Protein AF-A0A8J7W7U7-F1 (afdb_monomer)

Foldseek 3Di:
DAFDPDDLLFKQQLCPQPVCVVVVVVAAAAGIWGWDDDPPAAIEIEREHEAAAQDPPPPDPPSNLVVLLSLLRRLVSHVVVLVCLLVCVVPPSLVSHRPCSNPDPLVRYHYAYEYEYAHDDPVCQVVSLVSNCVSCVVVCVVSVHDSRRYGYHYPVVCVVVRGHDDD

Mean predicted aligned error: 4.47 Å

Organism: NCBI:txid156457

pLDDT: mean 90.01, std 8.19, range [52.66, 98.0]

Secondary structure (DSSP, 8-state):
--B----GGGEE-GGGSHHHHHH-TT----SEEEEEEETTEEEEEEEEEEEEEPPPTTS-HHHHHHHHHHHHHHHHHHHHHHHHHHTTTTGGGGGGS-HHHHS--TTT-EEEEEEEEEE--TTTHHHHHHHHHHHTHHHHHHTT--GGGB--EEHHHHHHTTSB---

Solvent-accessible surface area (backbone atoms only — not comparable to full-atom values): 9297 Å² total; per-residue (Å²): 140,57,72,31,90,65,60,66,63,35,45,38,54,43,72,76,31,74,63,40,73,74,54,45,76,96,47,64,66,23,45,30,41,34,58,43,78,48,93,98,48,67,41,29,42,34,40,32,31,78,41,65,59,68,74,78,70,93,83,34,71,67,55,49,52,52,50,45,49,52,53,50,47,10,48,53,42,42,53,51,50,50,50,38,26,50,73,43,75,58,53,75,53,33,69,73,39,28,70,69,66,33,74,58,62,75,91,62,48,41,64,31,41,30,46,36,26,50,62,51,59,80,84,53,36,60,62,54,35,51,52,40,47,60,75,38,42,65,60,36,59,76,67,72,50,61,88,74,30,59,48,59,30,29,47,72,53,33,36,75,71,61,45,26,54,89,127

Nearest PDB structures (foldseek):
  4f97-assembly1_A  TM=3.913E-01  e=1.425E+00  Streptomyces hygroscopicus subsp. limoneus
  4f97-assembly1_B  TM=3.739E-01  e=1.254E+00  Streptomyces hygroscopicus subsp. limoneus
  8iyf-assembly1_B  TM=3.788E-01  e=1.840E+00  Streptomyces hygroscopicus subsp. limoneus
  4f9f-assembly3_D  TM=3.222E-01  e=1.519E+00  Streptomyces hygroscopicus subsp. limoneus
  4f96-assembly1_A  TM=3.244E-01  e=2.228E+00  Streptomyces hygroscopicus subsp. limoneus

Structure (mmCIF, N/CA/C/O backbone):
data_AF-A0A8J7W7U7-F1
#
_entry.id   AF-A0A8J7W7U7-F1
#
loop_
_atom_site.group_PDB
_atom_site.id
_atom_site.type_symbol
_atom_site.label_atom_id
_atom_site.label_alt_id
_atom_site.label_comp_id
_atom_site.label_asym_id
_atom_site.label_entity_id
_atom_site.label_seq_id
_atom_site.pdbx_PDB_ins_code
_atom_site.Cartn_x
_atom_site.Cartn_y
_atom_site.Cartn_z
_atom_site.occupancy
_atom_site.B_iso_or_equiv
_atom_site.auth_seq_id
_atom_site.auth_comp_id
_atom_site.auth_asym_id
_atom_site.auth_atom_id
_atom_site.pdbx_PDB_model_num
ATOM 1 N N . MET A 1 1 ? -3.603 10.290 -14.526 1.00 87.12 1 MET A N 1
ATOM 2 C CA . MET A 1 1 ? -4.253 9.078 -13.987 1.00 87.12 1 MET A CA 1
ATOM 3 C C . MET A 1 1 ? -5.371 9.503 -13.057 1.00 87.12 1 MET A C 1
ATOM 5 O O . MET A 1 1 ? -5.119 10.326 -12.186 1.00 87.12 1 MET A O 1
ATOM 9 N N . GLN A 1 2 ? -6.577 8.978 -13.260 1.00 89.25 2 GLN A N 1
ATOM 10 C CA . GLN A 1 2 ? -7.716 9.169 -12.361 1.00 89.25 2 GLN A CA 1
ATOM 11 C C . GLN A 1 2 ? -8.108 7.799 -11.804 1.00 89.25 2 GLN A C 1
ATOM 13 O O . GLN A 1 2 ? -8.494 6.918 -12.574 1.00 89.25 2 GLN A O 1
ATOM 18 N N . PHE A 1 3 ? -7.958 7.613 -10.492 1.00 91.06 3 PHE A N 1
ATOM 19 C CA . PHE A 1 3 ? -8.321 6.362 -9.830 1.00 91.06 3 PHE A CA 1
ATOM 20 C C . PHE A 1 3 ? -9.830 6.272 -9.596 1.00 91.06 3 PHE A C 1
ATOM 22 O O . PHE A 1 3 ? -10.493 7.287 -9.375 1.00 91.06 3 PHE A O 1
ATOM 29 N N . GLY A 1 4 ? -10.354 5.050 -9.642 1.00 89.38 4 GLY A N 1
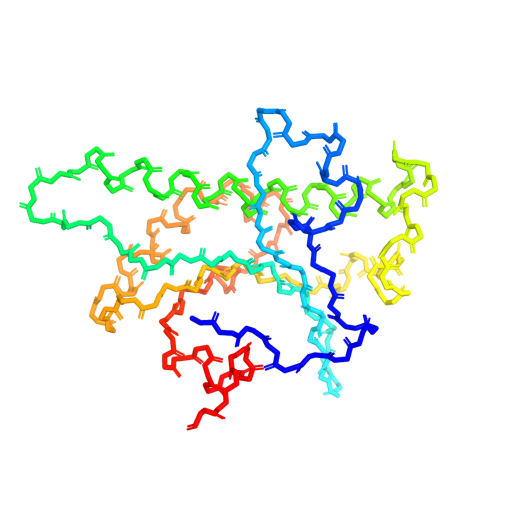ATOM 30 C CA . GLY A 1 4 ? -11.768 4.770 -9.435 1.00 89.38 4 GLY A CA 1
ATOM 31 C C . GLY A 1 4 ? -12.660 5.053 -10.657 1.00 89.38 4 GLY A C 1
ATOM 32 O O . GLY A 1 4 ? -12.168 5.096 -11.790 1.00 89.38 4 GLY A O 1
ATOM 33 N N . PRO A 1 5 ? -13.981 5.224 -10.445 1.00 88.38 5 PRO A N 1
ATOM 34 C CA . PRO A 1 5 ? -14.649 5.279 -9.141 1.00 88.38 5 PRO A CA 1
ATOM 35 C C . PRO A 1 5 ? -14.531 3.961 -8.365 1.00 88.38 5 PRO A C 1
ATOM 37 O O . PRO A 1 5 ? -14.502 2.880 -8.951 1.00 88.38 5 PRO A O 1
ATOM 40 N N . PHE A 1 6 ? -14.455 4.068 -7.042 1.00 89.00 6 PHE A N 1
ATOM 41 C CA . PHE A 1 6 ? -14.518 2.936 -6.123 1.00 89.00 6 PHE A CA 1
ATOM 42 C C . PHE A 1 6 ? -15.737 3.111 -5.214 1.00 89.00 6 PHE A C 1
ATOM 44 O O . PHE A 1 6 ? -16.088 4.258 -4.930 1.00 89.00 6 PHE A O 1
ATOM 51 N N . PRO A 1 7 ? -16.365 2.021 -4.744 1.00 86.25 7 PRO A N 1
ATOM 52 C CA . PRO A 1 7 ? -17.323 2.113 -3.648 1.00 86.25 7 PRO A CA 1
ATOM 53 C C . PRO A 1 7 ? -16.662 2.772 -2.431 1.00 86.25 7 PRO A C 1
ATOM 55 O O . PRO A 1 7 ? -15.508 2.454 -2.119 1.00 86.25 7 PRO A O 1
ATOM 58 N N . GLU A 1 8 ? -17.360 3.694 -1.767 1.00 82.62 8 GLU A N 1
ATOM 59 C CA . GLU A 1 8 ? -16.823 4.441 -0.617 1.00 82.62 8 GLU A CA 1
ATOM 60 C C . GLU A 1 8 ? -16.421 3.495 0.520 1.00 82.62 8 GLU A C 1
ATOM 62 O O . GLU A 1 8 ? -15.403 3.690 1.179 1.00 82.62 8 GLU A O 1
ATOM 67 N N . GLU A 1 9 ? -17.163 2.401 0.690 1.00 87.38 9 GLU A N 1
ATOM 68 C CA . GLU A 1 9 ? -16.892 1.354 1.666 1.00 87.38 9 GLU A CA 1
ATOM 69 C C . GLU A 1 9 ? -15.578 0.592 1.408 1.00 87.38 9 GLU A C 1
ATOM 71 O O . GLU A 1 9 ? -15.047 -0.059 2.310 1.00 87.38 9 GLU A O 1
ATOM 76 N N . HIS A 1 10 ? -15.036 0.672 0.189 1.00 90.44 10 HIS A N 1
ATOM 77 C CA . HIS A 1 10 ? -13.873 -0.097 -0.250 1.00 90.44 10 HIS A CA 1
ATOM 78 C C . HIS A 1 10 ? -12.629 0.753 -0.488 1.00 90.44 10 HIS A C 1
ATOM 80 O O . HIS A 1 10 ? -11.584 0.184 -0.795 1.00 90.44 10 HIS A O 1
ATOM 86 N N . CYS A 1 11 ? -12.693 2.078 -0.357 1.00 94.56 11 CYS A N 1
ATOM 87 C CA . CYS A 1 11 ? -11.549 2.942 -0.622 1.00 94.56 11 CYS A CA 1
ATOM 88 C C . CYS A 1 11 ? -11.350 3.984 0.476 1.00 94.56 11 CYS A C 1
ATOM 90 O O . CYS A 1 11 ? -12.271 4.698 0.853 1.00 94.56 11 CYS A O 1
ATOM 92 N N . PHE A 1 12 ? -10.109 4.126 0.935 1.00 95.31 12 PHE A N 1
ATOM 93 C CA . PHE A 1 12 ? -9.699 5.187 1.847 1.00 95.31 12 PHE A CA 1
ATOM 94 C C . PHE A 1 12 ? -8.591 6.029 1.209 1.00 95.31 12 PHE A C 1
ATOM 96 O O . PHE A 1 12 ? -7.447 5.583 1.104 1.00 95.31 12 PHE A O 1
ATOM 103 N N . CYS A 1 13 ? -8.929 7.246 0.774 1.00 94.75 13 CYS A N 1
ATOM 104 C CA . CYS A 1 13 ? -7.990 8.205 0.180 1.00 94.75 13 CYS A CA 1
ATOM 105 C C . CYS A 1 13 ? -7.123 8.854 1.267 1.00 94.75 13 CYS A C 1
ATOM 107 O O . CYS A 1 13 ? -7.475 9.904 1.807 1.00 94.75 13 CYS A O 1
ATOM 109 N N . ILE A 1 14 ? -6.002 8.213 1.607 1.00 94.81 14 ILE A N 1
ATOM 110 C CA . ILE A 1 14 ? -5.163 8.607 2.745 1.00 94.81 14 ILE A CA 1
ATOM 111 C C . ILE A 1 14 ? -4.617 10.023 2.561 1.00 94.81 14 ILE A C 1
ATOM 113 O O . ILE A 1 14 ? -4.681 10.829 3.487 1.00 94.81 14 ILE A O 1
ATOM 117 N N . ASP A 1 15 ? -4.125 10.348 1.367 1.00 89.69 15 ASP A N 1
ATOM 118 C CA . ASP A 1 15 ? -3.498 11.640 1.069 1.00 89.69 15 ASP A CA 1
ATOM 119 C C . ASP A 1 15 ? -4.461 12.838 1.158 1.00 89.69 15 ASP A C 1
ATOM 121 O O . ASP A 1 15 ? -4.026 13.983 1.281 1.00 89.69 15 ASP A O 1
ATOM 125 N N . ARG A 1 16 ? -5.770 12.573 1.142 1.00 91.12 16 ARG A N 1
ATOM 126 C CA . ARG A 1 16 ? -6.847 13.560 1.302 1.00 91.12 16 ARG A CA 1
ATOM 127 C C . ARG A 1 16 ? -7.535 13.490 2.665 1.00 91.12 16 ARG A C 1
ATOM 129 O O . ARG A 1 16 ? -8.401 14.320 2.933 1.00 91.12 16 ARG A O 1
ATOM 136 N N . SER A 1 17 ? -7.173 12.526 3.510 1.00 93.25 17 SER A N 1
ATOM 137 C CA . SER A 1 17 ? -7.771 12.339 4.835 1.00 93.25 17 SER A CA 1
ATOM 138 C C . SER A 1 17 ? -7.446 13.505 5.772 1.00 93.25 17 SER A C 1
ATOM 140 O O . SER A 1 17 ? -6.347 14.075 5.723 1.00 93.25 17 SER A O 1
ATOM 142 N N . SER A 1 18 ? -8.376 13.851 6.668 1.00 93.19 18 SER A N 1
ATOM 143 C CA . SER A 1 18 ? -8.121 14.902 7.659 1.00 93.19 18 SER A CA 1
ATOM 144 C C . SER A 1 18 ? -7.033 14.485 8.640 1.00 93.19 18 SER A C 1
ATOM 146 O O . SER A 1 18 ? -6.239 15.316 9.079 1.00 93.19 18 SER A O 1
ATOM 148 N N . LEU A 1 19 ? -6.930 13.188 8.940 1.00 92.94 19 LEU A N 1
ATOM 149 C CA . LEU A 1 19 ? -5.824 12.653 9.719 1.00 92.94 19 LEU A CA 1
ATOM 150 C C . LEU A 1 19 ? -4.471 12.980 9.093 1.00 92.94 19 LEU A C 1
ATOM 152 O O . LEU A 1 19 ? -3.611 13.521 9.791 1.00 92.94 19 LEU A O 1
ATOM 156 N N . TYR A 1 20 ? -4.278 12.643 7.815 1.00 94.81 20 TYR A N 1
ATOM 157 C CA . TYR A 1 20 ? -2.991 12.840 7.160 1.00 94.81 20 TYR A CA 1
ATOM 158 C C . TYR A 1 20 ? -2.614 14.319 7.123 1.00 94.81 20 TYR A C 1
ATOM 160 O O . TYR A 1 20 ? -1.486 14.655 7.468 1.00 94.81 20 TYR A O 1
ATOM 168 N N . GLN A 1 21 ? -3.568 15.218 6.862 1.00 93.81 21 GLN A N 1
ATOM 169 C CA . GLN A 1 21 ? -3.325 16.666 6.900 1.00 93.81 21 GLN A CA 1
ATOM 170 C C . GLN A 1 21 ? -2.715 17.152 8.228 1.00 93.81 21 GLN A C 1
ATOM 172 O O . GLN A 1 21 ? -1.933 18.104 8.225 1.00 93.81 21 GLN A O 1
ATOM 177 N N . ARG A 1 22 ? -3.020 16.489 9.354 1.00 93.88 22 ARG A N 1
ATOM 178 C CA . ARG A 1 22 ? -2.445 16.809 10.674 1.00 93.88 22 ARG A CA 1
ATOM 179 C C . ARG A 1 22 ? -1.045 16.237 10.890 1.00 93.88 22 ARG A C 1
ATOM 181 O O . ARG A 1 22 ? -0.274 16.831 11.635 1.00 93.88 22 ARG A O 1
ATOM 188 N N . ILE A 1 23 ? -0.732 15.082 10.296 1.00 94.00 23 ILE A N 1
ATOM 189 C CA . ILE A 1 23 ? 0.523 14.345 10.549 1.00 94.00 23 ILE A CA 1
ATOM 190 C C . ILE A 1 23 ? 1.526 14.403 9.390 1.00 94.00 23 ILE A C 1
ATOM 192 O O . ILE A 1 23 ? 2.631 13.904 9.531 1.00 94.00 23 ILE A O 1
ATOM 196 N N . GLN A 1 24 ? 1.164 15.002 8.254 1.00 94.00 24 GLN A N 1
ATOM 197 C CA . GLN A 1 24 ? 1.951 15.000 7.011 1.00 94.00 24 GLN A CA 1
ATOM 198 C C . GLN A 1 24 ? 3.335 15.655 7.122 1.00 94.00 24 GLN A C 1
ATOM 200 O O . GLN A 1 24 ? 4.168 15.482 6.233 1.00 94.00 24 GLN A O 1
ATOM 205 N N . LYS A 1 25 ? 3.605 16.425 8.184 1.00 94.56 25 LYS A N 1
ATOM 206 C CA . LYS A 1 25 ? 4.933 17.000 8.400 1.00 94.56 25 LYS A CA 1
ATOM 207 C C . LYS A 1 25 ? 5.941 15.860 8.560 1.00 94.56 25 LYS A C 1
ATOM 209 O O . LYS A 1 25 ? 5.833 15.084 9.499 1.00 94.56 25 LYS A O 1
ATOM 214 N N . GLU A 1 26 ? 6.903 15.789 7.639 1.00 91.31 26 GLU A N 1
ATOM 215 C CA . GLU A 1 26 ? 7.970 14.770 7.596 1.00 91.31 26 GLU A CA 1
ATOM 216 C C . GLU A 1 26 ? 7.481 13.325 7.371 1.00 91.31 26 GLU A C 1
ATOM 218 O O . GLU A 1 26 ? 8.286 12.399 7.363 1.00 91.31 26 GLU A O 1
ATOM 223 N N . VAL A 1 27 ? 6.187 13.119 7.105 1.00 94.75 27 VAL A N 1
ATOM 224 C CA . VAL A 1 27 ? 5.608 11.796 6.845 1.00 94.75 27 VAL A CA 1
ATOM 225 C C . VAL A 1 27 ? 5.174 11.717 5.390 1.00 94.75 27 VAL A C 1
ATOM 227 O O . VAL A 1 27 ? 4.206 12.355 4.987 1.00 94.75 27 VAL A O 1
ATOM 230 N N . LYS A 1 28 ? 5.859 10.893 4.592 1.00 95.88 28 LYS A N 1
ATOM 231 C CA . LYS A 1 28 ? 5.402 10.564 3.235 1.00 95.88 28 LYS A CA 1
ATOM 232 C C . LYS A 1 28 ? 4.322 9.492 3.291 1.00 95.88 28 LYS A C 1
ATOM 234 O O . LYS A 1 28 ? 4.416 8.563 4.092 1.00 95.88 28 LYS A O 1
ATOM 239 N N . MET A 1 29 ? 3.342 9.582 2.399 1.00 97.06 29 MET A N 1
ATOM 240 C CA . MET A 1 29 ? 2.198 8.676 2.388 1.00 97.06 29 MET A CA 1
ATOM 241 C C . MET A 1 29 ? 1.852 8.187 0.987 1.00 97.06 29 MET A C 1
ATOM 243 O O . MET A 1 29 ? 2.065 8.907 0.008 1.00 97.06 29 MET A O 1
ATOM 247 N N . ALA A 1 30 ? 1.327 6.963 0.919 1.00 97.62 30 ALA A N 1
ATOM 248 C CA . ALA A 1 30 ? 0.711 6.425 -0.286 1.00 97.62 30 ALA A CA 1
ATOM 249 C C . ALA A 1 30 ? -0.615 7.144 -0.599 1.00 97.62 30 ALA A C 1
ATOM 251 O O . ALA A 1 30 ? -1.212 7.786 0.266 1.00 97.62 30 ALA A O 1
ATOM 252 N N . HIS A 1 31 ? -1.097 7.010 -1.831 1.00 96.38 31 HIS A N 1
ATOM 253 C CA . HIS A 1 31 ? -2.295 7.703 -2.301 1.00 96.38 31 HIS A CA 1
ATOM 254 C C . HIS A 1 31 ? -3.567 7.198 -1.593 1.00 96.38 31 HIS A C 1
ATOM 256 O O . HIS A 1 31 ? -4.322 7.988 -1.028 1.00 96.38 31 HIS A O 1
ATOM 262 N N . PHE A 1 32 ? -3.807 5.881 -1.579 1.00 96.69 32 PHE A N 1
ATOM 263 C CA . PHE A 1 32 ? -5.014 5.309 -0.969 1.00 96.69 32 PHE A CA 1
ATOM 264 C C . PHE A 1 32 ? -4.872 3.834 -0.581 1.00 96.69 32 PHE A C 1
ATOM 266 O O . PHE A 1 32 ? -3.970 3.127 -1.033 1.00 96.69 32 PHE A O 1
ATOM 273 N N . LEU A 1 33 ? -5.815 3.370 0.240 1.00 96.81 33 LEU A N 1
ATOM 274 C CA . LEU A 1 33 ? -6.090 1.955 0.480 1.00 96.81 33 LEU A CA 1
ATOM 275 C C . LEU A 1 33 ? -7.319 1.541 -0.323 1.00 96.81 33 LEU A C 1
ATOM 277 O O . LEU A 1 33 ? -8.306 2.272 -0.342 1.00 96.81 33 LEU A O 1
ATOM 281 N N . HIS A 1 34 ? -7.288 0.358 -0.927 1.00 96.00 34 HIS A N 1
ATOM 282 C CA . HIS A 1 34 ? -8.428 -0.223 -1.629 1.00 96.00 34 HIS A CA 1
ATOM 283 C C . HIS A 1 34 ? -8.657 -1.666 -1.194 1.00 96.00 34 HIS A C 1
ATOM 285 O O . HIS A 1 34 ? -7.799 -2.526 -1.388 1.00 96.00 34 HIS A O 1
ATOM 291 N N . LEU A 1 35 ? -9.830 -1.957 -0.645 1.00 94.56 35 LEU A N 1
ATOM 292 C CA . LEU A 1 35 ? -10.244 -3.306 -0.292 1.00 94.56 35 LEU A CA 1
ATOM 293 C C . LEU A 1 35 ? -10.707 -4.056 -1.547 1.00 94.56 35 LEU A C 1
ATOM 295 O O . LEU A 1 35 ? -11.642 -3.654 -2.245 1.00 94.56 35 LEU A O 1
ATOM 299 N N . LYS A 1 36 ? -10.038 -5.166 -1.858 1.00 92.00 36 LYS A N 1
ATOM 300 C CA . LYS A 1 36 ? -10.480 -6.123 -2.873 1.00 92.00 36 LYS A CA 1
ATOM 301 C C . LYS A 1 36 ? -11.085 -7.335 -2.188 1.00 92.00 36 LYS A C 1
ATOM 303 O O . LYS A 1 36 ? -10.371 -8.152 -1.612 1.00 92.00 36 LYS A O 1
ATOM 308 N N . GLU A 1 37 ? -12.388 -7.485 -2.348 1.00 89.12 37 GLU A N 1
ATOM 309 C CA . GLU A 1 37 ? -13.103 -8.693 -1.964 1.00 89.12 37 GLU A CA 1
ATOM 310 C C . GLU A 1 37 ? -13.273 -9.608 -3.175 1.00 89.12 37 GLU A C 1
ATOM 312 O O . GLU A 1 37 ? -13.481 -9.162 -4.309 1.00 89.12 37 GLU A O 1
ATOM 317 N N . ARG A 1 38 ? -13.155 -10.914 -2.948 1.00 84.81 38 ARG A N 1
ATOM 318 C CA . ARG A 1 38 ? -13.443 -11.938 -3.949 1.00 84.81 38 ARG A CA 1
ATOM 319 C C . ARG A 1 38 ? -14.170 -13.080 -3.272 1.00 84.81 38 ARG A C 1
ATOM 321 O O . ARG A 1 38 ? -13.761 -13.538 -2.211 1.00 84.81 38 ARG A O 1
ATOM 328 N N . ARG A 1 39 ? -15.222 -13.575 -3.919 1.00 84.44 39 ARG A N 1
ATOM 329 C CA . ARG A 1 39 ? -15.973 -14.729 -3.425 1.00 84.44 39 ARG A CA 1
ATOM 330 C C . ARG A 1 39 ? -15.022 -15.911 -3.194 1.00 84.44 39 ARG A C 1
ATOM 332 O O . ARG A 1 39 ? -14.264 -16.256 -4.096 1.00 84.44 39 ARG A O 1
ATOM 339 N N . ASN A 1 40 ? -15.100 -16.526 -2.014 1.00 84.81 40 ASN A N 1
ATOM 340 C CA . ASN A 1 40 ? -14.299 -17.682 -1.578 1.00 84.81 40 ASN A CA 1
ATOM 341 C C . ASN A 1 40 ? -12.794 -17.428 -1.367 1.00 84.81 40 ASN A C 1
ATOM 343 O O . ASN A 1 40 ? -12.044 -18.385 -1.195 1.00 84.81 40 ASN A O 1
ATOM 347 N N . PHE A 1 41 ? -12.341 -16.173 -1.361 1.00 86.12 41 PHE A N 1
ATOM 348 C CA . PHE A 1 41 ? -10.963 -15.827 -1.018 1.00 86.12 41 PHE A CA 1
ATOM 349 C C . PHE A 1 41 ? -10.950 -14.812 0.115 1.00 86.12 41 PHE A C 1
ATOM 351 O O . PHE A 1 41 ? -11.871 -14.006 0.246 1.00 86.12 41 PHE A O 1
ATOM 358 N N . ALA A 1 42 ? -9.882 -14.834 0.911 1.00 87.38 42 ALA A N 1
ATOM 359 C CA . ALA A 1 42 ? -9.666 -13.798 1.904 1.00 87.38 42 ALA A CA 1
ATOM 360 C C . ALA A 1 42 ? -9.628 -12.409 1.234 1.00 87.38 42 ALA A C 1
ATOM 362 O O . ALA A 1 42 ? -9.081 -12.280 0.127 1.00 87.38 42 ALA A O 1
ATOM 363 N N . PRO A 1 43 ? -10.194 -11.372 1.877 1.00 91.94 43 PRO A N 1
ATOM 364 C CA . PRO A 1 43 ? -10.090 -10.009 1.384 1.00 91.94 43 PRO A CA 1
ATOM 365 C C . PRO A 1 43 ? -8.623 -9.584 1.299 1.00 91.94 43 PRO A C 1
ATOM 367 O O . PRO A 1 43 ? -7.771 -10.062 2.048 1.00 91.94 43 PRO A O 1
ATOM 370 N N . VAL A 1 44 ? -8.316 -8.678 0.374 1.00 93.12 44 VAL A N 1
ATOM 371 C CA . VAL A 1 44 ? -6.954 -8.178 0.169 1.00 93.12 44 VAL A CA 1
ATOM 372 C C . VAL A 1 44 ? -6.963 -6.659 0.167 1.00 93.12 44 VAL A C 1
ATOM 374 O O . VAL A 1 44 ? -7.627 -6.047 -0.668 1.00 93.12 44 VAL A O 1
ATOM 377 N N . VAL A 1 45 ? -6.188 -6.042 1.056 1.00 94.69 45 VAL A N 1
ATOM 378 C CA . VAL A 1 45 ? -5.981 -4.590 1.064 1.00 94.69 45 VAL A CA 1
ATOM 379 C C . VAL A 1 45 ? -4.866 -4.240 0.094 1.00 94.69 45 VAL A C 1
ATOM 381 O O . VAL A 1 45 ? -3.741 -4.732 0.196 1.00 94.69 45 VAL A O 1
ATOM 384 N N . TRP A 1 46 ? -5.188 -3.396 -0.876 1.00 96.44 46 TRP A N 1
ATOM 385 C CA . TRP A 1 46 ? -4.235 -2.820 -1.810 1.00 96.44 46 TRP A CA 1
ATOM 386 C C . TRP A 1 46 ? -3.825 -1.446 -1.296 1.00 96.44 46 TRP A C 1
ATOM 388 O O . TRP A 1 46 ? -4.657 -0.554 -1.184 1.00 96.44 46 TRP A O 1
ATOM 398 N N . VAL A 1 47 ? -2.545 -1.274 -0.997 1.00 97.12 47 VAL A N 1
ATOM 399 C CA . VAL A 1 47 ? -1.930 0.010 -0.664 1.00 97.12 47 VAL A CA 1
ATOM 400 C C . VAL A 1 47 ? -1.364 0.572 -1.955 1.00 97.12 47 VAL A C 1
ATOM 402 O O . VAL A 1 47 ? -0.421 0.008 -2.510 1.00 97.12 47 VAL A O 1
ATOM 405 N N . VAL A 1 48 ? -1.967 1.639 -2.464 1.00 97.81 48 VAL A N 1
ATOM 406 C CA . VAL A 1 48 ? -1.667 2.151 -3.800 1.00 97.81 48 VAL A CA 1
ATOM 407 C C . VAL A 1 48 ? -0.903 3.462 -3.700 1.00 97.81 48 VAL A C 1
ATOM 409 O O . VAL A 1 48 ? -1.391 4.430 -3.119 1.00 97.81 48 VAL A O 1
ATOM 412 N N . GLU A 1 49 ? 0.281 3.506 -4.308 1.00 97.69 49 GLU A N 1
ATOM 413 C CA . GLU A 1 49 ? 1.060 4.732 -4.502 1.00 97.69 49 GLU A CA 1
ATOM 414 C C . GLU A 1 49 ? 1.063 5.110 -5.981 1.00 97.69 49 GLU A C 1
ATOM 416 O O . GLU A 1 49 ? 1.281 4.264 -6.842 1.00 97.69 49 GLU A O 1
ATOM 421 N N . ALA A 1 50 ? 0.836 6.385 -6.288 1.00 95.50 50 ALA A N 1
ATOM 422 C CA . ALA A 1 50 ? 0.735 6.866 -7.659 1.00 95.50 50 ALA A CA 1
ATOM 423 C C . ALA A 1 50 ? 1.950 7.717 -8.045 1.00 95.50 50 ALA A C 1
ATOM 425 O O . ALA A 1 50 ? 2.232 8.733 -7.414 1.00 95.50 50 ALA A O 1
ATOM 426 N N . LYS A 1 51 ? 2.629 7.357 -9.137 1.00 94.62 51 LYS A N 1
ATOM 427 C CA . LYS A 1 51 ? 3.751 8.121 -9.703 1.00 94.62 51 LYS A CA 1
ATOM 428 C C . LYS A 1 51 ? 3.471 8.478 -11.161 1.00 94.62 51 LYS A C 1
ATOM 430 O O . LYS A 1 51 ? 2.838 7.723 -11.896 1.00 94.62 51 LYS A O 1
ATOM 435 N N . SER A 1 52 ? 3.919 9.654 -11.592 1.00 88.75 52 SER A N 1
ATOM 436 C CA . SER A 1 52 ? 3.853 10.044 -13.004 1.00 88.75 52 SER A CA 1
ATOM 437 C C . SER A 1 52 ? 4.849 9.241 -13.833 1.00 88.75 52 SER A C 1
ATOM 439 O O . SER A 1 52 ? 4.452 8.588 -14.779 1.00 88.75 52 SER A O 1
ATOM 441 N N . SER A 1 53 ? 6.112 9.205 -13.434 1.00 86.38 53 SER A N 1
ATOM 442 C CA . SER A 1 53 ? 7.177 8.595 -14.226 1.00 86.38 53 SER A CA 1
ATOM 443 C C . SER A 1 53 ? 8.216 7.912 -13.341 1.00 86.38 53 SER A C 1
ATOM 445 O O . SER A 1 53 ? 8.192 8.023 -12.105 1.00 86.38 53 SER A O 1
ATOM 447 N N . THR A 1 54 ? 9.114 7.176 -13.987 1.00 82.31 54 THR A N 1
ATOM 448 C CA . THR A 1 54 ? 10.363 6.669 -13.416 1.00 82.31 54 THR A CA 1
ATOM 449 C C . THR A 1 54 ? 11.481 7.712 -13.571 1.00 82.31 54 THR A C 1
ATOM 451 O O . THR A 1 54 ? 11.385 8.604 -14.421 1.00 82.31 54 THR A O 1
ATOM 454 N N . PRO A 1 55 ? 12.544 7.662 -12.749 1.00 77.00 55 PRO A N 1
ATOM 455 C CA . PRO A 1 55 ? 13.757 8.418 -13.039 1.00 77.00 55 PRO A CA 1
ATOM 456 C C . PRO A 1 55 ? 14.387 7.877 -14.333 1.00 77.00 55 PRO A C 1
ATOM 458 O O . PRO A 1 55 ? 14.448 6.663 -14.512 1.00 77.00 55 PRO A O 1
ATOM 461 N N . HIS A 1 56 ? 14.877 8.751 -15.220 1.00 63.78 56 HIS A N 1
ATOM 462 C CA . HIS A 1 56 ? 15.602 8.322 -16.422 1.00 63.78 56 HIS A CA 1
ATOM 463 C C . HIS A 1 56 ? 16.845 7.505 -16.020 1.00 63.78 56 HIS A C 1
ATOM 465 O O . HIS A 1 56 ? 17.733 7.996 -15.319 1.00 63.78 56 HIS A O 1
ATOM 471 N N . THR A 1 57 ? 16.863 6.233 -16.416 1.00 55.00 57 THR A N 1
ATOM 472 C CA . THR A 1 57 ? 17.696 5.165 -15.842 1.00 55.00 57 THR A CA 1
ATOM 473 C C . THR A 1 57 ? 19.117 5.089 -16.394 1.00 55.00 57 THR A C 1
ATOM 475 O O . THR A 1 57 ? 19.973 4.493 -15.746 1.00 55.00 57 THR A O 1
ATOM 478 N N . GLU A 1 58 ? 19.423 5.718 -17.528 1.00 52.66 58 GLU A N 1
ATOM 479 C CA . GLU A 1 58 ? 20.695 5.469 -18.227 1.00 52.66 58 GLU A CA 1
ATOM 480 C C . GLU A 1 58 ? 21.942 6.103 -17.577 1.00 52.66 58 GLU A C 1
ATOM 482 O O . GLU A 1 58 ? 23.057 5.762 -17.960 1.00 52.66 58 GLU A O 1
ATOM 487 N N . ALA A 1 59 ? 21.807 6.965 -16.558 1.00 54.47 59 ALA A N 1
ATOM 488 C CA . ALA A 1 59 ? 22.972 7.638 -15.958 1.00 54.47 59 ALA A CA 1
ATOM 489 C C . ALA A 1 59 ? 22.976 7.772 -14.423 1.00 54.47 59 ALA A C 1
ATOM 491 O O . ALA A 1 59 ? 23.930 8.325 -13.876 1.00 54.47 59 ALA A O 1
ATOM 492 N N . ASN A 1 60 ? 21.945 7.315 -13.694 1.00 66.81 60 ASN A N 1
ATOM 493 C CA . ASN A 1 60 ? 21.815 7.683 -12.277 1.00 66.81 60 ASN A CA 1
ATOM 494 C C . ASN A 1 60 ? 21.266 6.578 -11.350 1.00 66.81 60 ASN A C 1
ATOM 496 O O . ASN A 1 60 ? 20.093 6.570 -10.970 1.00 66.81 60 ASN A O 1
ATOM 500 N N . LEU A 1 61 ? 22.159 5.685 -10.903 1.00 70.00 61 LEU A N 1
ATOM 501 C CA . LEU A 1 61 ? 21.859 4.650 -9.900 1.00 70.00 61 LEU A CA 1
ATOM 502 C C . LEU A 1 61 ? 21.403 5.229 -8.548 1.00 70.00 61 LEU A C 1
ATOM 504 O O . LEU A 1 61 ? 20.559 4.630 -7.879 1.00 70.00 61 LEU A O 1
ATOM 508 N N . SER A 1 62 ? 21.923 6.390 -8.131 1.00 76.00 62 SER A N 1
ATOM 509 C CA . SER A 1 62 ? 21.489 7.019 -6.874 1.00 76.00 62 SER A CA 1
ATOM 510 C C . SER A 1 62 ? 20.059 7.560 -6.986 1.00 76.00 62 SER A C 1
ATOM 512 O O . SER A 1 62 ? 19.278 7.430 -6.044 1.00 7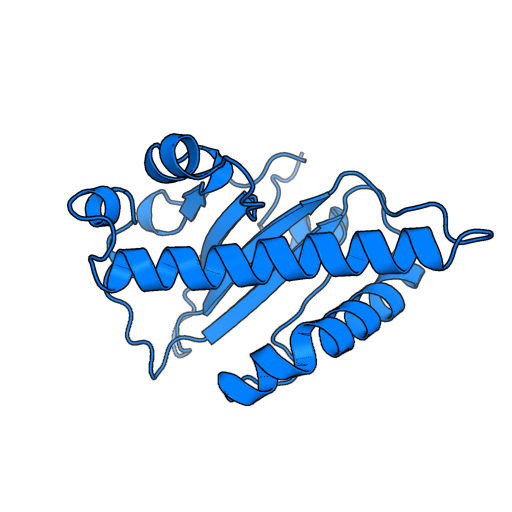6.00 62 SER A O 1
ATOM 514 N N . GLY A 1 63 ? 19.678 8.058 -8.165 1.00 84.31 63 GLY A N 1
ATOM 515 C CA . GLY A 1 63 ? 18.313 8.464 -8.496 1.00 84.31 63 GLY A CA 1
ATOM 516 C C . GLY A 1 63 ? 17.317 7.309 -8.397 1.00 84.31 63 GLY A C 1
ATOM 517 O O . GLY A 1 63 ? 16.274 7.459 -7.759 1.00 84.31 63 GLY A O 1
ATOM 518 N N . LEU A 1 64 ? 17.664 6.139 -8.945 1.00 86.44 64 LEU A N 1
ATOM 519 C CA . LEU A 1 64 ? 16.831 4.941 -8.822 1.00 86.44 64 LEU A CA 1
ATOM 520 C C . LEU A 1 64 ? 16.695 4.501 -7.357 1.00 86.44 64 LEU A C 1
ATOM 522 O O . LEU A 1 64 ? 15.583 4.274 -6.889 1.00 86.44 64 LEU A O 1
ATOM 526 N N . ASN A 1 65 ? 17.795 4.440 -6.603 1.00 90.12 65 ASN A N 1
ATOM 527 C CA . ASN A 1 65 ? 17.752 4.023 -5.197 1.00 90.12 65 ASN A CA 1
ATOM 528 C C . ASN A 1 65 ? 16.892 4.962 -4.336 1.00 90.12 65 ASN A C 1
ATOM 530 O O . ASN A 1 65 ? 16.096 4.492 -3.520 1.00 90.12 65 ASN A O 1
ATOM 534 N N . ASN A 1 66 ? 17.001 6.277 -4.543 1.00 91.88 66 ASN A N 1
ATOM 535 C CA . ASN A 1 66 ? 16.169 7.263 -3.849 1.00 91.88 66 ASN A CA 1
ATOM 536 C C . ASN A 1 66 ? 14.689 7.111 -4.217 1.00 91.88 66 ASN A C 1
ATOM 538 O O . ASN A 1 66 ? 13.835 7.145 -3.332 1.00 91.88 66 ASN A O 1
ATOM 542 N N . TYR A 1 67 ? 14.390 6.875 -5.496 1.00 93.62 67 TYR A N 1
ATOM 543 C CA . TYR A 1 67 ? 13.032 6.640 -5.984 1.00 93.62 67 TYR A CA 1
ATOM 544 C C . TYR A 1 67 ? 12.396 5.391 -5.356 1.00 93.62 67 TYR A C 1
ATOM 546 O O . TYR A 1 67 ? 11.288 5.455 -4.822 1.00 93.62 67 TYR A O 1
ATOM 554 N N . ILE A 1 68 ? 13.118 4.266 -5.351 1.00 95.50 68 ILE A N 1
ATOM 555 C CA . ILE A 1 68 ? 12.670 3.013 -4.726 1.00 95.50 68 ILE A CA 1
ATOM 556 C C . ILE A 1 68 ? 12.501 3.187 -3.213 1.00 95.50 68 ILE A C 1
ATOM 558 O O . ILE A 1 68 ? 11.522 2.703 -2.643 1.00 95.50 68 ILE A O 1
ATOM 562 N N . SER A 1 69 ? 13.423 3.899 -2.558 1.00 95.62 69 SER A N 1
ATOM 563 C CA . SER A 1 69 ? 13.346 4.162 -1.120 1.00 95.62 69 SER A CA 1
ATOM 564 C C . SER A 1 69 ? 12.127 5.010 -0.756 1.00 95.62 69 SER A C 1
ATOM 566 O O . SER A 1 69 ? 11.415 4.663 0.184 1.00 95.62 69 SER A O 1
ATOM 568 N N . GLU A 1 70 ? 11.842 6.066 -1.526 1.00 96.38 70 GLU A N 1
ATOM 569 C CA . GLU A 1 70 ? 10.672 6.928 -1.329 1.00 96.38 70 GLU A CA 1
ATOM 570 C C . GLU A 1 70 ? 9.359 6.152 -1.485 1.00 96.38 70 GLU A C 1
ATOM 572 O O . GLU A 1 70 ? 8.472 6.268 -0.641 1.00 96.38 70 GLU A O 1
ATOM 577 N N . ILE A 1 71 ? 9.229 5.345 -2.543 1.00 97.19 71 ILE A N 1
ATOM 578 C CA . ILE A 1 71 ? 8.026 4.531 -2.765 1.00 97.19 71 ILE A CA 1
ATOM 579 C C . ILE A 1 71 ? 7.863 3.509 -1.639 1.00 97.19 71 ILE A C 1
ATOM 581 O O . ILE A 1 71 ? 6.773 3.378 -1.085 1.00 97.19 71 ILE A O 1
ATOM 585 N N . GLY A 1 72 ? 8.941 2.810 -1.271 1.00 96.62 72 GLY A N 1
ATOM 586 C CA . GLY A 1 72 ? 8.922 1.849 -0.170 1.00 96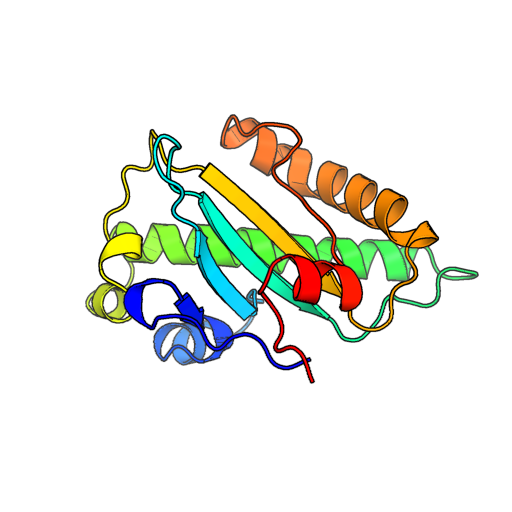.62 72 GLY A CA 1
ATOM 587 C C . GLY A 1 72 ? 8.483 2.487 1.150 1.00 96.62 72 GLY A C 1
ATOM 588 O O . GLY A 1 72 ? 7.599 1.956 1.814 1.00 96.62 72 GLY A O 1
ATOM 589 N N . GLU A 1 73 ? 9.033 3.656 1.484 1.00 97.38 73 GLU A N 1
ATOM 590 C CA . GLU A 1 73 ? 8.669 4.432 2.675 1.00 97.38 73 GLU A CA 1
ATOM 591 C C . GLU A 1 73 ? 7.178 4.798 2.691 1.00 97.38 73 GLU A C 1
ATOM 593 O O . GLU A 1 73 ? 6.497 4.568 3.688 1.00 97.38 73 GLU A O 1
ATOM 598 N N . LYS A 1 74 ? 6.637 5.308 1.577 1.00 98.00 74 LYS A N 1
ATOM 599 C CA . LYS A 1 74 ? 5.209 5.651 1.466 1.00 98.00 74 LYS A CA 1
ATOM 600 C C . LYS A 1 74 ? 4.293 4.453 1.697 1.00 98.00 74 LYS A C 1
ATOM 602 O O . LYS A 1 74 ? 3.282 4.577 2.387 1.00 98.00 74 LYS A O 1
ATOM 607 N N . LEU A 1 75 ? 4.641 3.308 1.112 1.00 96.75 75 LEU A N 1
ATOM 608 C CA . LEU A 1 75 ? 3.879 2.068 1.246 1.00 96.75 75 LEU A CA 1
ATOM 609 C C . LEU A 1 75 ? 3.918 1.550 2.692 1.00 96.75 75 LEU A C 1
ATOM 611 O O . LEU A 1 75 ? 2.874 1.213 3.245 1.00 96.75 75 LEU A O 1
ATOM 615 N N . GLU A 1 76 ? 5.098 1.535 3.322 1.00 95.38 76 GLU A N 1
ATOM 616 C CA . GLU A 1 76 ? 5.275 1.136 4.728 1.00 95.38 76 GLU A CA 1
ATOM 617 C C . GLU A 1 7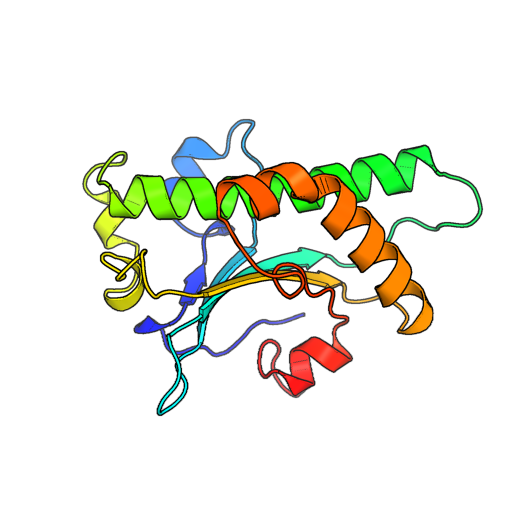6 ? 4.496 2.061 5.675 1.00 95.38 76 GLU A C 1
ATOM 619 O O . GLU A 1 76 ? 3.748 1.589 6.533 1.00 95.38 76 GLU A O 1
ATOM 624 N N . ASN A 1 77 ? 4.601 3.377 5.479 1.00 96.88 77 ASN A N 1
ATOM 625 C CA . ASN A 1 77 ? 3.888 4.369 6.281 1.00 96.88 77 ASN A CA 1
ATOM 626 C C . ASN A 1 77 ? 2.368 4.231 6.159 1.00 96.88 77 ASN A C 1
ATOM 628 O O . ASN A 1 77 ? 1.671 4.349 7.165 1.00 96.88 77 ASN A O 1
ATOM 632 N N . ALA A 1 78 ? 1.848 3.932 4.967 1.00 96.88 78 ALA A N 1
ATOM 633 C CA . ALA A 1 78 ? 0.418 3.719 4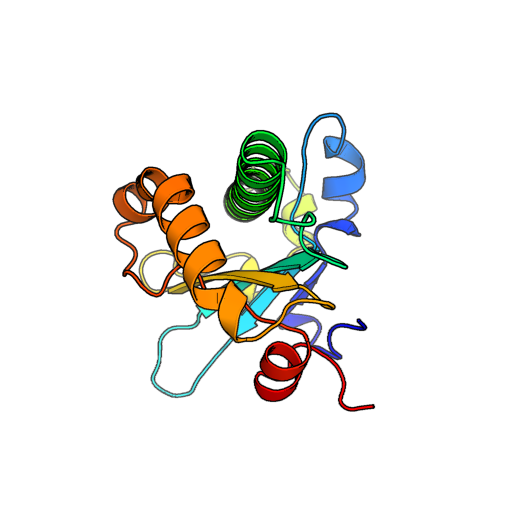.761 1.00 96.88 78 ALA A CA 1
ATOM 634 C C . 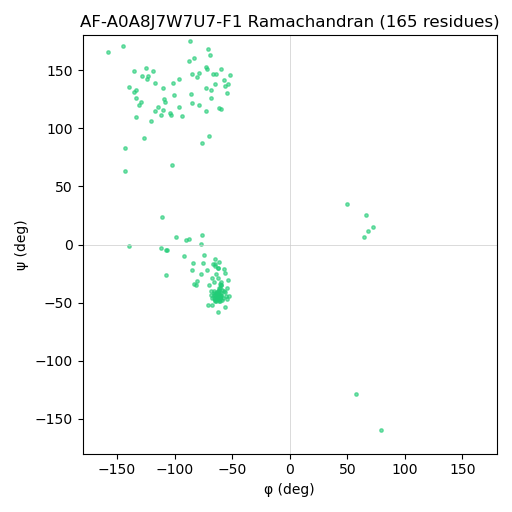ALA A 1 78 ? -0.107 2.474 5.489 1.00 96.88 78 ALA A C 1
ATOM 636 O O . ALA A 1 78 ? -1.158 2.545 6.127 1.00 96.88 78 ALA A O 1
ATOM 637 N N . VAL A 1 79 ? 0.641 1.362 5.465 1.00 94.38 79 VAL A N 1
ATOM 638 C CA . VAL A 1 79 ? 0.310 0.169 6.265 1.00 94.38 79 VAL A CA 1
ATOM 639 C C . VAL A 1 79 ? 0.320 0.510 7.756 1.00 94.38 79 VAL A C 1
ATOM 641 O O . VAL A 1 79 ? -0.647 0.225 8.462 1.00 94.38 79 VAL A O 1
ATOM 644 N N . ASN A 1 80 ? 1.376 1.170 8.233 1.00 94.50 80 ASN A N 1
ATOM 645 C CA . ASN A 1 80 ? 1.516 1.532 9.643 1.00 94.50 80 ASN A CA 1
ATOM 646 C C . ASN A 1 80 ? 0.397 2.466 10.118 1.00 94.50 80 ASN A C 1
ATOM 648 O O . ASN A 1 80 ? -0.164 2.252 11.192 1.00 94.50 80 ASN A O 1
ATOM 652 N N . LEU A 1 81 ? 0.041 3.474 9.318 1.00 95.62 81 LEU A N 1
ATOM 653 C CA . LEU A 1 81 ? -1.030 4.410 9.647 1.00 95.62 81 LEU A CA 1
ATOM 654 C C . LEU A 1 81 ? -2.388 3.710 9.709 1.00 95.62 81 LEU A C 1
ATOM 656 O O . LEU A 1 81 ? -3.161 3.950 10.635 1.00 95.62 81 LEU A O 1
ATOM 660 N N . TRP A 1 82 ? -2.672 2.824 8.754 1.00 95.12 82 TRP A N 1
ATOM 661 C CA . TRP A 1 82 ? -3.906 2.044 8.743 1.00 95.12 82 TRP A CA 1
ATOM 662 C C . TRP A 1 82 ? -4.050 1.174 9.996 1.00 95.12 82 TRP A C 1
ATOM 664 O O . TRP A 1 82 ? -5.099 1.183 10.641 1.00 95.12 82 TRP A O 1
ATOM 674 N N . LEU A 1 83 ? -2.976 0.498 10.405 1.00 93.12 83 LEU A N 1
ATOM 675 C CA . LEU A 1 83 ? -2.961 -0.297 11.634 1.00 93.12 83 LEU A CA 1
ATOM 676 C C . LEU A 1 83 ? -3.105 0.583 12.876 1.00 93.12 83 LEU A C 1
ATOM 678 O O . LEU A 1 83 ? -3.880 0.261 13.771 1.00 93.12 83 LEU A O 1
ATOM 682 N N . ALA A 1 84 ? -2.403 1.718 12.930 1.00 94.31 84 ALA A N 1
ATOM 683 C CA . ALA A 1 84 ? -2.521 2.672 14.028 1.00 94.31 84 ALA A CA 1
ATOM 684 C C . ALA A 1 84 ? -3.962 3.191 14.173 1.00 94.31 84 ALA A C 1
ATOM 686 O O . ALA A 1 84 ? -4.464 3.317 15.294 1.00 94.31 84 ALA A O 1
ATOM 687 N N . LEU A 1 85 ? -4.649 3.436 13.054 1.00 93.19 85 LEU A N 1
ATOM 688 C CA . LEU A 1 85 ? -6.069 3.778 13.030 1.00 93.19 85 LEU A CA 1
ATOM 689 C C . LEU A 1 85 ? -6.947 2.630 13.531 1.00 93.19 85 LEU A C 1
ATOM 691 O O . LEU A 1 85 ? -7.779 2.863 14.407 1.00 93.19 85 LEU A O 1
ATOM 695 N N . GLY A 1 86 ? -6.744 1.405 13.039 1.00 89.69 86 GLY A N 1
ATOM 696 C CA . GLY A 1 86 ? -7.473 0.214 13.495 1.00 89.69 86 GLY A CA 1
ATOM 697 C C . GLY A 1 86 ? -7.328 -0.020 15.004 1.00 89.69 86 GLY A C 1
ATOM 698 O O . GLY A 1 86 ? -8.315 -0.276 15.696 1.00 89.69 86 GLY A O 1
ATOM 699 N N . LEU A 1 87 ? -6.126 0.210 15.538 1.00 90.38 87 LEU A N 1
ATOM 700 C CA . LEU A 1 87 ? -5.794 0.141 16.966 1.00 90.38 87 LEU A CA 1
ATOM 701 C C . LEU A 1 87 ? -6.272 1.358 17.784 1.00 90.38 87 LEU A C 1
ATOM 703 O O . LEU A 1 87 ? -6.010 1.426 18.983 1.00 90.38 87 LEU A O 1
ATOM 707 N N . GLY A 1 88 ? -6.928 2.344 17.163 1.00 91.00 88 GLY A N 1
ATOM 708 C CA . GLY A 1 88 ? -7.468 3.525 17.847 1.00 91.00 88 GLY A CA 1
ATOM 709 C C . GLY A 1 88 ? -6.417 4.536 18.325 1.00 91.00 88 GLY A C 1
ATOM 710 O O . GLY A 1 88 ? -6.737 5.428 19.109 1.00 91.00 88 GLY A O 1
ATOM 711 N N . ARG A 1 89 ? -5.167 4.454 17.845 1.00 93.38 89 ARG A N 1
ATOM 712 C CA . ARG A 1 89 ? -4.049 5.320 18.282 1.00 93.38 89 ARG A CA 1
ATOM 713 C C . ARG A 1 89 ? -4.224 6.794 17.904 1.00 93.38 89 ARG A C 1
ATOM 715 O O . ARG A 1 89 ? -3.574 7.651 18.488 1.00 93.38 89 ARG A O 1
ATOM 722 N N . HIS A 1 90 ? -5.120 7.087 16.963 1.00 92.94 90 HIS A N 1
ATOM 723 C CA . HIS A 1 90 ? -5.468 8.444 16.531 1.00 92.94 90 HIS A CA 1
ATOM 724 C C . HIS A 1 90 ? -6.890 8.867 16.948 1.00 92.94 90 HIS A C 1
ATOM 726 O O . HIS A 1 90 ? -7.492 9.742 16.318 1.00 92.94 90 HIS A O 1
ATOM 732 N N . GLY A 1 91 ? -7.439 8.250 18.002 1.00 89.75 91 GLY A N 1
ATOM 733 C CA . GLY A 1 91 ? -8.750 8.590 18.556 1.00 89.75 91 GLY A CA 1
ATOM 734 C C . GLY A 1 91 ? -9.869 8.474 17.519 1.00 89.75 91 GLY A C 1
ATOM 735 O O . GLY A 1 91 ? -9.977 7.470 16.814 1.00 89.75 91 GLY A O 1
ATOM 736 N N . LEU A 1 92 ? -10.680 9.529 17.388 1.00 87.12 92 LEU A N 1
ATOM 737 C CA . LEU A 1 92 ? -11.836 9.564 16.482 1.00 87.12 92 LEU A CA 1
ATOM 738 C C . LEU A 1 92 ? -11.474 9.480 14.989 1.00 87.12 92 LEU A C 1
ATOM 740 O O . LEU A 1 92 ? -12.357 9.213 14.180 1.00 87.12 92 LEU A O 1
ATOM 744 N N . ALA A 1 93 ? -10.200 9.637 14.607 1.00 88.56 93 ALA A N 1
ATOM 745 C CA . ALA A 1 93 ? -9.775 9.481 13.212 1.00 88.56 93 ALA A CA 1
ATOM 746 C C . ALA A 1 93 ? -10.010 8.060 12.667 1.00 88.56 93 ALA A C 1
ATOM 748 O O . ALA A 1 93 ? -10.129 7.880 11.460 1.00 88.56 93 ALA A O 1
ATOM 749 N N . LYS A 1 94 ? -10.159 7.048 13.539 1.00 88.62 94 LYS A N 1
ATOM 750 C CA . LYS A 1 94 ? -10.587 5.692 13.146 1.00 88.62 94 LYS A CA 1
ATOM 751 C C . LYS A 1 94 ? -11.932 5.695 12.392 1.00 88.62 94 LYS A C 1
ATOM 753 O O . LYS A 1 94 ? -12.196 4.789 11.602 1.00 88.62 94 LYS A O 1
ATOM 758 N N . ASN A 1 95 ? -12.767 6.715 12.598 1.00 89.00 95 ASN A N 1
ATOM 759 C CA . ASN A 1 95 ? -14.051 6.862 11.915 1.00 89.00 95 ASN A CA 1
ATOM 760 C C . ASN A 1 95 ? -13.910 7.321 10.456 1.00 89.00 95 ASN A C 1
ATOM 762 O O . ASN A 1 95 ? -14.855 7.141 9.696 1.00 89.00 95 ASN A O 1
ATOM 766 N N . GLU A 1 96 ? -12.746 7.847 10.051 1.00 90.44 96 GLU A N 1
ATOM 767 C CA . GLU A 1 96 ? -12.449 8.153 8.643 1.00 90.44 96 GLU A CA 1
ATOM 768 C C . GLU A 1 96 ? -12.229 6.878 7.813 1.00 90.44 96 GLU A C 1
ATOM 770 O O . GLU A 1 96 ? -12.380 6.906 6.593 1.00 90.44 96 GLU A O 1
ATOM 775 N N . LEU A 1 97 ? -11.891 5.749 8.455 1.00 91.81 97 LEU A N 1
ATOM 776 C CA . LEU A 1 97 ? -11.805 4.468 7.762 1.00 91.81 97 LEU A CA 1
ATOM 777 C C . LEU A 1 97 ? -13.207 3.957 7.413 1.00 91.81 97 LEU A C 1
ATOM 779 O O . LEU A 1 97 ? -14.074 3.909 8.300 1.00 91.81 97 LEU A O 1
ATOM 783 N N . PRO A 1 98 ? -13.408 3.471 6.178 1.00 91.12 98 PRO A N 1
ATOM 784 C CA . PRO A 1 98 ? -14.558 2.652 5.833 1.00 91.12 98 PRO A CA 1
ATOM 785 C C . PRO A 1 98 ? -14.715 1.467 6.789 1.00 91.12 98 PRO A C 1
ATOM 787 O O . PRO A 1 98 ? -13.720 0.907 7.255 1.00 91.12 98 PRO A O 1
ATOM 790 N N . ALA A 1 99 ? -15.956 1.061 7.076 1.00 89.12 99 ALA A N 1
ATOM 791 C CA . ALA A 1 99 ? -16.231 0.009 8.060 1.00 89.12 99 ALA A CA 1
ATOM 792 C C . ALA A 1 99 ? -15.438 -1.297 7.816 1.00 89.12 99 ALA A C 1
ATOM 794 O O . ALA A 1 99 ? -14.828 -1.776 8.773 1.00 89.12 99 ALA A O 1
ATOM 795 N N . PRO A 1 100 ? -15.318 -1.817 6.575 1.00 89.50 100 PRO A N 1
ATOM 796 C CA . PRO A 1 100 ? -14.528 -3.024 6.302 1.00 89.50 100 PRO A CA 1
ATOM 797 C C . PRO A 1 100 ? -13.023 -2.882 6.582 1.00 89.50 100 PRO A C 1
ATOM 799 O O . PRO A 1 100 ? -12.337 -3.861 6.856 1.00 89.50 100 PRO A O 1
ATOM 802 N N . LEU A 1 101 ? -12.491 -1.657 6.520 1.00 91.31 101 LEU A N 1
ATOM 803 C CA . LEU A 1 101 ? -11.083 -1.358 6.792 1.00 91.31 101 LEU A CA 1
ATOM 804 C C . LEU A 1 101 ? -10.827 -0.998 8.259 1.00 91.31 101 LEU A C 1
ATOM 806 O O . LEU A 1 101 ? -9.671 -0.876 8.657 1.00 91.31 101 LEU A O 1
ATOM 810 N N . ARG A 1 102 ? -11.877 -0.794 9.057 1.00 90.62 102 ARG A N 1
ATOM 811 C CA . ARG A 1 102 ? -11.775 -0.315 10.439 1.00 90.62 102 ARG A CA 1
ATOM 812 C C . ARG A 1 102 ? -11.434 -1.422 11.434 1.00 90.62 102 ARG A C 1
ATOM 814 O O . ARG A 1 102 ? -10.760 -1.144 12.428 1.00 90.62 102 ARG A O 1
ATOM 821 N N . ASP A 1 103 ? -11.944 -2.622 11.189 1.00 86.25 103 ASP A N 1
ATOM 822 C CA . ASP A 1 103 ? -11.761 -3.790 12.054 1.00 86.25 103 ASP A CA 1
ATOM 823 C C . ASP A 1 103 ? -11.624 -5.078 11.219 1.00 86.25 103 ASP A C 1
ATOM 825 O O . ASP A 1 103 ? -12.502 -5.942 11.235 1.00 86.25 103 ASP A O 1
ATOM 829 N N . PRO A 1 104 ? -10.573 -5.175 10.386 1.00 88.06 104 PRO A N 1
ATOM 830 C CA . PRO A 1 104 ? -10.330 -6.366 9.586 1.00 88.06 104 PRO A CA 1
ATOM 831 C C . PRO A 1 104 ? -9.844 -7.522 10.467 1.00 88.06 104 PRO A C 1
ATOM 833 O O . PRO A 1 104 ? -9.099 -7.319 11.428 1.00 88.06 104 PRO A O 1
ATOM 836 N N . ASP A 1 105 ? -10.135 -8.757 10.060 1.00 89.00 105 ASP A N 1
ATOM 837 C CA . ASP A 1 105 ? -9.392 -9.910 10.569 1.00 89.00 105 ASP A CA 1
ATOM 838 C C . ASP A 1 105 ? -7.962 -9.888 10.004 1.00 89.00 105 ASP A C 1
ATOM 840 O O . ASP A 1 105 ? -7.689 -10.376 8.904 1.00 89.00 105 ASP A O 1
ATOM 844 N N . LEU A 1 106 ? -7.038 -9.297 10.765 1.00 88.56 106 LEU A N 1
ATOM 845 C CA . LEU A 1 106 ? -5.629 -9.170 10.388 1.00 88.56 106 LEU A CA 1
ATOM 846 C C . LEU A 1 106 ? -4.916 -10.519 10.225 1.00 88.56 106 LEU A C 1
ATOM 848 O O . LEU A 1 106 ? -3.876 -10.567 9.571 1.00 88.56 106 LEU A O 1
ATOM 852 N N . SER A 1 107 ? -5.451 -11.601 10.801 1.00 87.56 107 SER A N 1
ATOM 853 C CA . SER A 1 107 ? -4.869 -12.939 10.656 1.00 87.56 107 SER A CA 1
ATOM 854 C C . SER A 1 107 ? -5.181 -13.569 9.295 1.00 87.56 107 SER A C 1
ATOM 856 O O . SER A 1 107 ? -4.406 -14.390 8.804 1.00 87.56 107 SER A O 1
ATOM 858 N N . ALA A 1 108 ? -6.284 -13.152 8.667 1.00 86.94 108 ALA A N 1
ATOM 859 C CA . ALA A 1 108 ? -6.751 -13.677 7.390 1.00 86.94 108 ALA A CA 1
ATOM 860 C C . ALA A 1 108 ? -6.548 -12.703 6.219 1.00 86.94 108 ALA A C 1
ATOM 862 O O . ALA A 1 108 ? -6.444 -13.142 5.072 1.00 86.94 108 ALA A O 1
ATOM 863 N N . ILE A 1 109 ? -6.510 -11.391 6.471 1.00 89.31 109 ILE A N 1
ATOM 864 C CA . ILE A 1 109 ? -6.470 -10.387 5.406 1.00 89.31 109 ILE A CA 1
ATOM 865 C C . ILE A 1 109 ? -5.144 -10.410 4.637 1.00 89.31 109 ILE A C 1
ATOM 867 O O . ILE A 1 109 ? -4.047 -10.428 5.195 1.00 89.31 109 ILE A O 1
ATOM 871 N N . GLY A 1 110 ? -5.245 -10.388 3.312 1.00 89.50 110 GLY A N 1
ATOM 872 C CA . GLY A 1 110 ? -4.094 -10.261 2.432 1.00 89.50 110 GLY A CA 1
ATOM 873 C C . GLY A 1 110 ? -3.663 -8.808 2.247 1.00 89.50 110 GLY A C 1
ATOM 874 O O . GLY A 1 110 ? -4.454 -7.876 2.384 1.00 89.50 110 GLY A O 1
ATOM 875 N N . PHE A 1 111 ? -2.419 -8.622 1.810 1.00 90.19 111 PHE A N 1
ATOM 876 C CA . PHE A 1 111 ? -1.868 -7.309 1.479 1.00 90.19 111 PHE A CA 1
ATOM 877 C C . PHE A 1 111 ? -1.251 -7.295 0.087 1.00 90.19 111 PHE A C 1
ATOM 879 O O . PHE A 1 111 ? -0.647 -8.279 -0.360 1.00 90.19 111 PHE A O 1
ATOM 886 N N . ARG A 1 112 ? -1.389 -6.159 -0.594 1.00 94.06 112 ARG A N 1
ATOM 887 C CA . ARG A 1 112 ? -0.648 -5.821 -1.809 1.00 94.06 112 ARG A CA 1
ATOM 888 C C . ARG A 1 112 ? -0.154 -4.387 -1.714 1.00 94.06 112 ARG A C 1
ATOM 890 O O . ARG A 1 112 ? -0.931 -3.492 -1.413 1.00 94.06 112 ARG A O 1
ATOM 897 N N . LEU A 1 113 ? 1.118 -4.174 -2.002 1.00 95.88 113 LEU A N 1
ATOM 898 C CA . LEU A 1 113 ? 1.761 -2.876 -2.104 1.00 95.88 113 LEU A CA 1
ATOM 899 C C . LEU A 1 113 ? 1.953 -2.586 -3.592 1.00 95.88 113 LEU A C 1
ATOM 901 O O . LEU A 1 113 ? 2.673 -3.310 -4.282 1.00 95.88 113 LEU A O 1
ATOM 905 N N . ILE A 1 114 ? 1.244 -1.582 -4.099 1.00 97.06 114 ILE A N 1
ATOM 906 C CA . ILE A 1 114 ? 1.048 -1.376 -5.534 1.00 97.06 114 ILE A CA 1
ATOM 907 C C . ILE A 1 114 ? 1.463 0.043 -5.917 1.00 97.06 114 ILE A C 1
ATOM 909 O O . ILE A 1 114 ? 0.647 0.966 -5.882 1.00 97.06 114 ILE A O 1
ATOM 913 N N . PRO A 1 115 ? 2.723 0.243 -6.319 1.00 97.25 115 PRO A N 1
ATOM 914 C CA . PRO A 1 115 ? 3.095 1.421 -7.078 1.00 97.25 115 PRO A CA 1
ATOM 915 C C . PRO A 1 115 ? 2.469 1.351 -8.474 1.00 97.25 115 PRO A C 1
ATOM 917 O O . PRO A 1 115 ? 2.666 0.383 -9.213 1.00 97.25 115 PRO A O 1
ATOM 920 N N . VAL A 1 116 ? 1.737 2.397 -8.844 1.00 97.38 116 VAL A N 1
ATOM 921 C CA . VAL A 1 116 ? 1.197 2.609 -10.186 1.00 97.38 116 VAL A CA 1
ATOM 922 C C . VAL A 1 116 ? 1.941 3.770 -10.831 1.00 97.38 116 VAL A C 1
ATOM 924 O O . VAL A 1 116 ? 1.849 4.905 -10.361 1.00 97.38 116 VAL A O 1
ATOM 927 N N . ILE A 1 117 ? 2.668 3.493 -11.911 1.00 95.88 117 ILE A N 1
ATOM 928 C CA . ILE A 1 117 ? 3.540 4.454 -12.592 1.00 95.88 117 ILE A CA 1
ATOM 929 C C . ILE A 1 117 ? 2.980 4.723 -13.988 1.00 95.88 117 ILE A C 1
ATOM 93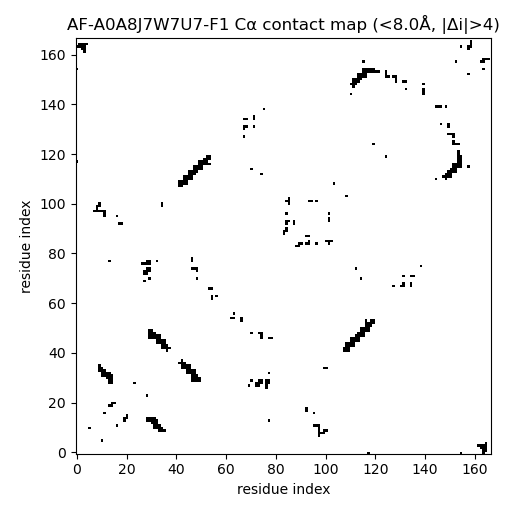1 O O . ILE A 1 117 ? 2.851 3.805 -14.792 1.00 95.88 117 ILE A O 1
ATOM 935 N N . ARG A 1 118 ? 2.599 5.967 -14.283 1.00 93.00 118 ARG A N 1
ATOM 936 C CA . ARG A 1 118 ? 1.910 6.295 -15.544 1.00 93.00 118 ARG A CA 1
ATOM 937 C C . ARG A 1 118 ? 2.771 5.991 -16.766 1.00 93.00 118 ARG A C 1
ATOM 939 O O . ARG A 1 118 ? 2.391 5.172 -17.599 1.00 93.00 118 ARG A O 1
ATOM 946 N N . ASP A 1 119 ? 3.941 6.612 -16.798 1.00 90.25 119 ASP A N 1
ATOM 947 C CA . ASP A 1 119 ? 4.860 6.627 -17.926 1.00 90.25 119 ASP A CA 1
ATOM 948 C C . ASP A 1 119 ? 5.992 5.630 -17.638 1.00 90.25 119 ASP A C 1
ATOM 950 O O . ASP A 1 119 ? 7.119 6.008 -17.325 1.00 90.25 119 ASP A O 1
ATOM 954 N N . CYS A 1 120 ? 5.645 4.340 -17.628 1.00 91.12 120 CYS A N 1
ATOM 955 C CA . CYS A 1 120 ? 6.571 3.233 -17.389 1.00 91.12 120 CYS A CA 1
ATOM 956 C C . CYS A 1 120 ? 6.352 2.129 -18.423 1.00 91.12 120 CYS A C 1
ATOM 958 O O . CYS A 1 120 ? 5.235 1.611 -18.581 1.00 91.12 120 CYS A O 1
ATOM 960 N N . GLU A 1 121 ? 7.425 1.733 -19.101 1.00 90.88 121 GLU A N 1
ATOM 961 C CA . GLU A 1 121 ? 7.370 0.649 -20.070 1.00 90.88 121 GLU A CA 1
ATOM 962 C C . GLU A 1 121 ? 7.239 -0.704 -19.371 1.00 90.88 121 GLU A C 1
ATOM 964 O O . GLU A 1 121 ? 7.677 -0.897 -18.237 1.00 90.88 121 GLU A O 1
ATOM 969 N N . ASN A 1 122 ? 6.630 -1.678 -20.055 1.00 91.88 122 ASN A N 1
ATOM 970 C CA . ASN A 1 122 ? 6.480 -3.026 -19.499 1.00 91.88 122 ASN A CA 1
ATOM 971 C C . ASN A 1 122 ? 7.835 -3.703 -19.238 1.00 91.88 122 ASN A C 1
ATOM 973 O O . ASN A 1 122 ? 7.911 -4.556 -18.358 1.00 91.88 122 ASN A O 1
ATOM 977 N N . ALA A 1 123 ? 8.868 -3.344 -20.007 1.00 91.00 123 ALA A N 1
ATOM 978 C CA . ALA A 1 123 ? 10.215 -3.890 -19.868 1.00 91.00 123 ALA A CA 1
ATOM 979 C C . ALA A 1 123 ? 10.887 -3.470 -18.548 1.00 91.00 123 ALA A C 1
ATOM 981 O O . ALA A 1 123 ? 11.667 -4.246 -18.002 1.00 91.00 123 ALA A O 1
ATOM 982 N N . ASP A 1 124 ? 10.524 -2.305 -18.000 1.00 90.50 124 ASP A N 1
ATOM 983 C CA . ASP A 1 124 ? 11.099 -1.771 -16.758 1.00 90.50 124 ASP A CA 1
ATOM 984 C C . ASP A 1 124 ? 10.411 -2.316 -15.496 1.00 90.50 124 ASP A C 1
ATOM 986 O O . ASP A 1 124 ? 10.987 -2.311 -14.404 1.00 90.50 124 ASP A O 1
ATOM 990 N N . LEU A 1 125 ? 9.166 -2.799 -15.620 1.00 92.81 125 LEU A N 1
ATOM 991 C CA . LEU A 1 125 ? 8.367 -3.260 -14.478 1.00 92.81 125 LEU A CA 1
ATOM 992 C C . LEU A 1 125 ? 9.064 -4.347 -13.640 1.00 92.81 125 LEU A C 1
ATOM 994 O O . LEU A 1 125 ? 9.041 -4.216 -12.413 1.00 92.81 125 LEU A O 1
ATOM 998 N N . PRO A 1 126 ? 9.697 -5.389 -14.227 1.00 92.94 126 PRO A N 1
ATOM 999 C CA . PRO A 1 126 ? 10.387 -6.414 -13.447 1.00 92.94 126 PRO A CA 1
ATOM 1000 C C . PRO A 1 126 ? 11.518 -5.838 -12.591 1.00 92.94 126 PRO A C 1
ATOM 1002 O O . PRO A 1 126 ? 11.586 -6.131 -11.400 1.00 92.94 126 PRO A O 1
ATOM 1005 N N . GLN A 1 127 ? 12.347 -4.951 -13.154 1.00 92.12 127 GLN A N 1
ATOM 1006 C CA . GLN A 1 127 ? 13.464 -4.338 -12.429 1.00 92.12 127 GLN A CA 1
ATOM 1007 C C . GLN A 1 127 ? 12.973 -3.510 -11.232 1.00 92.12 127 GLN A C 1
ATOM 1009 O O . GLN A 1 127 ? 13.528 -3.601 -10.135 1.00 92.12 127 GLN A O 1
ATOM 1014 N N . LEU A 1 128 ? 11.917 -2.715 -11.424 1.00 93.62 128 LEU A N 1
ATOM 1015 C CA . LEU A 1 128 ? 11.321 -1.912 -10.353 1.00 93.62 128 LEU A CA 1
ATOM 1016 C C . LEU A 1 128 ? 10.694 -2.790 -9.270 1.00 93.62 128 LEU A C 1
ATOM 1018 O O . LEU A 1 128 ? 10.815 -2.491 -8.079 1.00 93.62 128 LEU A O 1
ATOM 1022 N N . GLN A 1 129 ? 10.035 -3.876 -9.676 1.00 94.94 129 GLN A N 1
ATOM 1023 C CA . GLN A 1 129 ? 9.432 -4.824 -8.750 1.00 94.94 129 GLN A CA 1
ATOM 1024 C C . GLN A 1 129 ? 10.495 -5.521 -7.903 1.00 94.94 129 GLN A C 1
ATOM 1026 O O . GLN A 1 129 ? 10.355 -5.555 -6.681 1.00 94.94 129 GLN A O 1
ATOM 1031 N N . ASP A 1 130 ? 11.574 -6.004 -8.515 1.00 93.94 130 ASP A N 1
ATOM 1032 C CA . ASP A 1 130 ? 12.676 -6.657 -7.808 1.00 93.94 130 ASP A CA 1
ATOM 1033 C C . ASP A 1 130 ? 13.366 -5.702 -6.827 1.00 93.94 130 ASP A C 1
ATOM 1035 O O . ASP A 1 130 ? 13.622 -6.064 -5.673 1.00 93.94 130 ASP A O 1
ATOM 1039 N N . ALA A 1 131 ? 13.599 -4.453 -7.240 1.00 94.12 131 ALA A N 1
ATOM 1040 C CA . ALA A 1 131 ? 14.185 -3.430 -6.380 1.00 94.12 131 ALA A CA 1
ATOM 1041 C C . ALA A 1 131 ? 13.291 -3.113 -5.166 1.00 94.12 131 ALA A C 1
ATOM 1043 O O . ALA A 1 131 ? 13.779 -3.024 -4.034 1.00 94.12 131 ALA A O 1
ATOM 1044 N N . LEU A 1 132 ? 11.973 -2.997 -5.363 1.00 95.44 132 LEU A N 1
ATOM 1045 C CA . LEU A 1 132 ? 11.024 -2.794 -4.265 1.00 95.44 132 LEU A CA 1
ATOM 1046 C C . LEU A 1 132 ? 10.902 -4.023 -3.363 1.00 95.44 132 LEU A C 1
ATOM 1048 O O . LEU A 1 132 ? 10.870 -3.869 -2.143 1.00 95.44 132 LEU A O 1
ATOM 1052 N N . LEU A 1 133 ? 10.884 -5.236 -3.921 1.00 94.31 133 LEU A N 1
ATOM 1053 C CA . LEU A 1 133 ? 10.895 -6.478 -3.144 1.00 94.31 133 LEU A CA 1
ATOM 1054 C C . LEU A 1 133 ? 12.145 -6.567 -2.263 1.00 94.31 133 LEU A C 1
ATOM 1056 O O . LEU A 1 133 ? 12.042 -6.924 -1.088 1.00 94.31 133 LEU A O 1
ATOM 1060 N N . GLN A 1 134 ? 13.317 -6.190 -2.784 1.00 94.31 134 GLN A N 1
ATOM 1061 C CA . GLN A 1 134 ? 14.535 -6.097 -1.979 1.00 94.31 134 GLN A CA 1
ATOM 1062 C C . GLN A 1 134 ? 14.420 -5.030 -0.885 1.00 94.31 134 GLN A C 1
ATOM 1064 O O . GLN A 1 134 ? 14.698 -5.327 0.282 1.00 94.31 134 GLN A O 1
ATOM 1069 N N . ARG A 1 135 ? 13.967 -3.814 -1.221 1.00 95.06 135 ARG A N 1
ATOM 1070 C CA . ARG A 1 135 ? 13.792 -2.709 -0.258 1.00 95.06 135 ARG A CA 1
ATOM 1071 C C . ARG A 1 135 ? 12.804 -3.055 0.859 1.00 95.06 135 ARG A C 1
ATOM 1073 O O . ARG A 1 135 ? 13.008 -2.639 2.001 1.00 95.06 135 ARG A O 1
ATOM 1080 N N . LEU A 1 136 ? 11.764 -3.823 0.544 1.00 93.69 136 LEU A N 1
ATOM 1081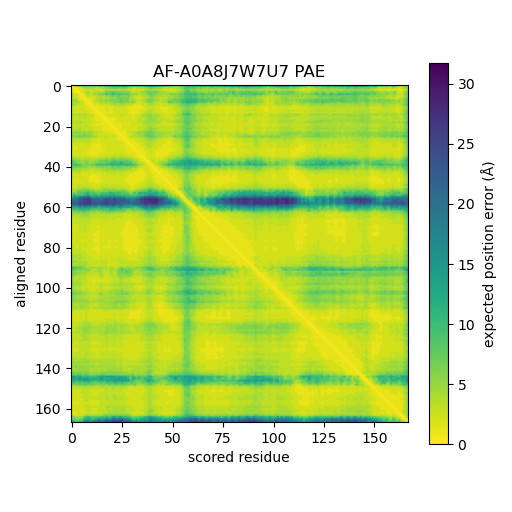 C CA . LEU A 1 136 ? 10.680 -4.210 1.452 1.00 93.69 136 LEU A CA 1
ATOM 1082 C C . LEU A 1 136 ? 10.866 -5.615 2.045 1.00 93.69 136 LEU A C 1
ATOM 1084 O O . LEU A 1 136 ? 10.003 -6.100 2.774 1.00 93.69 136 LEU A O 1
ATOM 1088 N N . ARG A 1 137 ? 12.008 -6.274 1.801 1.00 92.50 137 ARG A N 1
ATOM 1089 C CA . ARG A 1 137 ? 12.279 -7.654 2.245 1.00 92.50 137 ARG A CA 1
ATOM 1090 C C . ARG A 1 137 ? 12.085 -7.858 3.747 1.00 92.50 137 ARG A C 1
ATOM 1092 O O . ARG A 1 137 ? 11.621 -8.916 4.168 1.00 92.50 137 ARG A O 1
ATOM 1099 N N . ARG A 1 138 ? 12.460 -6.864 4.560 1.00 91.75 138 ARG A N 1
ATOM 1100 C CA . ARG A 1 138 ? 12.266 -6.898 6.020 1.00 91.75 138 ARG A CA 1
ATOM 1101 C C . ARG A 1 138 ? 10.781 -6.904 6.373 1.00 91.75 138 ARG A C 1
ATOM 1103 O O . ARG A 1 138 ? 10.353 -7.774 7.121 1.00 91.75 138 ARG A O 1
ATOM 1110 N N . THR A 1 139 ? 10.008 -6.011 5.768 1.00 89.62 139 THR A N 1
ATOM 1111 C CA . THR A 1 139 ? 8.554 -5.912 5.945 1.00 89.62 139 THR A CA 1
ATOM 1112 C C . THR A 1 139 ? 7.846 -7.194 5.506 1.00 89.62 139 THR A C 1
ATOM 1114 O O . THR A 1 139 ? 7.080 -7.752 6.285 1.00 89.62 139 THR A O 1
ATOM 1117 N N . ILE A 1 140 ? 8.194 -7.749 4.338 1.00 88.56 140 ILE A N 1
ATOM 1118 C CA . ILE A 1 140 ? 7.671 -9.043 3.854 1.00 88.56 140 ILE A CA 1
ATOM 1119 C C . ILE A 1 140 ? 7.891 -10.153 4.890 1.00 88.56 140 ILE A C 1
ATOM 1121 O O . ILE A 1 140 ? 6.973 -10.909 5.202 1.00 88.56 140 ILE A O 1
ATOM 1125 N N . ARG A 1 141 ? 9.108 -10.240 5.444 1.00 89.56 141 ARG A N 1
ATOM 1126 C CA . ARG A 1 141 ? 9.471 -11.256 6.441 1.00 89.56 141 ARG A CA 1
ATOM 1127 C C . ARG A 1 141 ? 8.739 -11.077 7.766 1.00 89.56 141 ARG A C 1
ATOM 1129 O O . ARG A 1 141 ? 8.247 -12.062 8.299 1.00 89.56 141 ARG A O 1
ATOM 1136 N N . LEU A 1 142 ? 8.680 -9.851 8.288 1.00 88.69 142 LEU A N 1
ATOM 1137 C CA . LEU A 1 142 ? 8.027 -9.554 9.568 1.00 88.69 142 LEU A CA 1
ATOM 1138 C C . LEU A 1 142 ? 6.538 -9.896 9.539 1.00 88.69 142 LEU A C 1
ATOM 1140 O O . LEU A 1 142 ? 6.006 -10.408 10.516 1.00 88.69 142 LEU A O 1
ATOM 1144 N N . TRP A 1 143 ? 5.891 -9.653 8.404 1.00 83.62 143 TRP A N 1
ATOM 1145 C CA . TRP A 1 143 ? 4.469 -9.907 8.224 1.00 83.62 143 TRP A CA 1
ATOM 1146 C C . TRP A 1 143 ? 4.141 -11.307 7.693 1.00 83.62 143 TRP A C 1
ATOM 1148 O O . TRP A 1 143 ? 2.980 -11.586 7.406 1.00 83.62 143 TRP A O 1
ATOM 1158 N N . ALA A 1 144 ? 5.145 -12.176 7.521 1.00 84.62 144 ALA A N 1
ATOM 1159 C CA . ALA A 1 144 ? 4.992 -13.503 6.919 1.00 84.62 144 ALA A CA 1
ATOM 1160 C C . ALA A 1 144 ? 4.232 -13.485 5.571 1.00 84.62 144 ALA A C 1
ATOM 1162 O O . ALA A 1 144 ? 3.489 -14.407 5.237 1.00 84.62 144 ALA A O 1
ATOM 1163 N N . MET A 1 145 ? 4.416 -12.424 4.780 1.00 77.62 145 MET A N 1
ATOM 1164 C CA . MET A 1 145 ? 3.717 -12.251 3.507 1.00 77.62 145 MET A CA 1
ATOM 1165 C C . MET A 1 145 ? 4.446 -12.985 2.377 1.00 77.62 145 MET A C 1
ATOM 1167 O O . MET A 1 145 ? 5.673 -13.079 2.349 1.00 77.62 145 MET A O 1
ATOM 1171 N N . GLY A 1 146 ? 3.687 -13.501 1.410 1.00 74.12 146 GLY A N 1
ATOM 1172 C CA . GLY A 1 146 ? 4.251 -14.152 0.226 1.00 74.12 146 GLY A CA 1
ATOM 1173 C C . GLY A 1 146 ? 4.926 -13.172 -0.743 1.00 74.12 146 GLY A C 1
ATOM 1174 O O . GLY A 1 146 ? 4.725 -11.959 -0.677 1.00 74.12 146 GLY A O 1
ATOM 1175 N N . ALA A 1 147 ? 5.666 -13.714 -1.717 1.00 67.88 147 ALA A N 1
ATOM 1176 C CA . ALA A 1 147 ? 6.376 -12.940 -2.747 1.00 67.88 147 ALA A CA 1
ATOM 1177 C C . ALA A 1 147 ? 5.465 -12.012 -3.577 1.00 67.88 147 ALA A C 1
ATOM 1179 O O . ALA A 1 147 ? 5.922 -11.016 -4.122 1.00 67.88 147 ALA A O 1
ATOM 1180 N N . ASN A 1 148 ? 4.161 -12.293 -3.609 1.00 78.94 148 ASN A N 1
ATOM 1181 C CA . ASN A 1 148 ? 3.162 -11.479 -4.296 1.00 78.94 148 ASN A CA 1
ATOM 1182 C C . ASN A 1 148 ? 2.798 -10.184 -3.547 1.00 78.94 148 ASN A C 1
ATOM 1184 O O . ASN A 1 148 ? 1.822 -9.545 -3.930 1.00 78.94 148 ASN A O 1
ATOM 1188 N N . LEU A 1 149 ? 3.504 -9.811 -2.470 1.00 86.25 149 LEU A N 1
ATOM 1189 C CA . LEU A 1 149 ? 3.214 -8.586 -1.723 1.00 86.25 149 LEU A CA 1
ATOM 1190 C C . LEU A 1 149 ? 3.356 -7.341 -2.599 1.00 86.25 149 LEU A C 1
ATOM 1192 O O . LEU A 1 149 ? 2.494 -6.476 -2.544 1.00 86.25 149 LEU A O 1
ATOM 1196 N N . VAL A 1 150 ? 4.419 -7.239 -3.392 1.00 93.75 150 VAL A N 1
ATOM 1197 C CA . VAL A 1 150 ? 4.679 -6.059 -4.225 1.00 93.75 150 VAL A CA 1
ATOM 1198 C C . VAL A 1 150 ? 4.265 -6.353 -5.658 1.00 93.75 150 VAL A C 1
ATOM 1200 O O . VAL A 1 150 ? 4.689 -7.357 -6.225 1.00 93.75 150 VAL A O 1
ATOM 1203 N N . VAL A 1 151 ? 3.458 -5.471 -6.247 1.00 94.94 151 VAL A N 1
ATOM 1204 C CA . VAL A 1 151 ? 3.066 -5.553 -7.660 1.00 94.94 151 VAL A CA 1
ATOM 1205 C C . VAL A 1 151 ? 3.210 -4.175 -8.282 1.00 94.94 151 VAL A C 1
ATOM 1207 O O . VAL A 1 151 ? 2.429 -3.277 -7.977 1.00 94.94 151 VAL A O 1
ATOM 1210 N N . VAL A 1 152 ? 4.196 -4.002 -9.159 1.00 95.94 152 VAL A N 1
ATOM 1211 C CA . VAL A 1 152 ? 4.379 -2.738 -9.884 1.00 95.94 152 VAL A CA 1
ATOM 1212 C C . VAL A 1 152 ? 3.496 -2.754 -11.123 1.00 95.94 152 VAL A C 1
ATOM 1214 O O . VAL A 1 152 ? 3.495 -3.718 -11.887 1.00 95.94 152 VAL A O 1
ATOM 1217 N N . MET A 1 153 ? 2.720 -1.693 -11.320 1.00 96.69 153 MET A N 1
ATOM 1218 C CA . MET A 1 153 ? 1.823 -1.566 -12.464 1.00 96.69 153 MET A CA 1
ATOM 1219 C C . MET A 1 153 ? 2.134 -0.294 -13.232 1.00 96.69 153 MET A C 1
ATOM 1221 O O . MET A 1 153 ? 2.360 0.756 -12.635 1.00 96.69 153 MET A O 1
ATOM 1225 N N . ASN A 1 154 ? 2.043 -0.359 -14.556 1.00 95.50 154 ASN A N 1
ATOM 1226 C CA . ASN A 1 154 ? 1.846 0.849 -15.342 1.00 95.50 154 ASN A CA 1
ATOM 1227 C C . ASN A 1 154 ? 0.359 1.199 -15.476 1.00 95.50 154 ASN A C 1
ATOM 1229 O O . ASN A 1 154 ? -0.522 0.440 -15.052 1.00 95.50 154 ASN A O 1
ATOM 1233 N N . GLU A 1 155 ? 0.058 2.340 -16.097 1.00 93.81 155 GLU A N 1
ATOM 1234 C CA . GLU A 1 155 ? -1.324 2.783 -16.294 1.00 93.81 155 GLU A CA 1
ATOM 1235 C C . GLU A 1 155 ? -2.181 1.740 -17.037 1.00 93.81 155 GLU A C 1
ATOM 1237 O O . GLU A 1 155 ? -3.322 1.480 -16.647 1.00 93.81 155 GLU A O 1
ATOM 1242 N N . LYS A 1 156 ? -1.631 1.080 -18.066 1.00 93.38 156 LYS A N 1
ATOM 1243 C CA . LYS A 1 156 ? -2.347 0.051 -18.837 1.00 93.38 156 LYS A CA 1
ATOM 1244 C C . LYS A 1 156 ? -2.741 -1.144 -17.964 1.00 93.38 156 LYS A C 1
ATOM 1246 O O . LYS A 1 156 ? -3.866 -1.635 -18.072 1.00 93.38 156 LYS A O 1
ATOM 1251 N N . MET A 1 157 ? -1.846 -1.612 -17.096 1.00 94.69 157 MET A N 1
ATOM 1252 C CA . MET A 1 157 ? -2.140 -2.691 -16.146 1.00 94.69 157 MET A CA 1
ATOM 1253 C C . MET A 1 157 ? -3.141 -2.252 -15.078 1.00 94.69 157 MET A C 1
ATOM 1255 O O . MET A 1 157 ? -4.101 -2.973 -14.807 1.00 94.69 157 MET A O 1
ATOM 1259 N N . ALA A 1 158 ? -2.979 -1.052 -14.524 1.00 95.06 158 ALA A N 1
ATOM 1260 C CA . ALA A 1 158 ? -3.901 -0.512 -13.532 1.00 95.06 158 ALA A CA 1
ATOM 1261 C C . ALA A 1 158 ? -5.334 -0.380 -14.085 1.00 95.06 158 ALA A C 1
ATOM 1263 O O . ALA A 1 158 ? -6.291 -0.706 -13.382 1.00 95.06 158 ALA A O 1
ATOM 1264 N N . ARG A 1 159 ? -5.501 -0.009 -15.363 1.00 93.50 159 ARG A N 1
ATOM 1265 C CA . ARG A 1 159 ? -6.807 -0.031 -16.054 1.00 93.50 159 ARG A CA 1
ATOM 1266 C C . ARG A 1 159 ? -7.386 -1.440 -16.157 1.00 93.50 159 ARG A C 1
ATOM 1268 O O . ARG A 1 159 ? -8.544 -1.644 -15.807 1.00 93.50 159 ARG A O 1
ATOM 1275 N N . LYS A 1 160 ? -6.580 -2.434 -16.552 1.00 92.50 160 LYS A N 1
ATOM 1276 C CA . LYS A 1 160 ? -7.013 -3.847 -16.603 1.00 92.50 160 LYS A CA 1
ATOM 1277 C C . LYS A 1 160 ? -7.463 -4.383 -15.241 1.00 92.50 160 LYS A C 1
ATOM 1279 O O . LYS A 1 160 ? -8.357 -5.219 -15.180 1.00 92.50 160 LYS A O 1
ATOM 1284 N N . HIS A 1 161 ? -6.863 -3.900 -14.156 1.00 91.12 161 HIS A N 1
ATOM 1285 C CA . HIS A 1 161 ? -7.235 -4.262 -12.786 1.00 91.12 161 HIS A CA 1
ATOM 1286 C C . HIS A 1 161 ? -8.353 -3.388 -12.187 1.00 91.12 161 HIS A C 1
ATOM 1288 O O . HIS A 1 161 ? -8.689 -3.545 -11.008 1.00 91.12 161 HIS A O 1
ATOM 1294 N N . GLY A 1 162 ? -8.937 -2.482 -12.980 1.00 90.81 162 GLY A N 1
ATOM 1295 C CA . GLY A 1 162 ? -10.023 -1.601 -12.557 1.00 90.81 162 GLY A CA 1
ATOM 1296 C C . GLY A 1 162 ? -9.608 -0.578 -11.500 1.00 90.81 162 GLY A C 1
ATOM 1297 O O . GLY A 1 162 ? -10.445 -0.165 -10.707 1.00 90.81 162 GLY A O 1
ATOM 1298 N N . LEU A 1 163 ? -8.322 -0.214 -11.429 1.00 91.94 163 LEU A N 1
ATOM 1299 C CA . LEU A 1 163 ? -7.835 0.860 -10.557 1.00 91.94 163 LEU A CA 1
ATOM 1300 C C . LEU A 1 163 ? -8.007 2.239 -11.188 1.00 91.94 163 LEU A C 1
ATOM 1302 O O . LEU A 1 163 ? -8.244 3.206 -10.474 1.00 91.94 163 LEU A O 1
ATOM 1306 N N . ILE A 1 164 ? -7.871 2.334 -12.509 1.00 91.38 164 ILE A N 1
ATOM 1307 C CA . ILE A 1 164 ? -7.973 3.585 -13.267 1.00 91.38 164 ILE A CA 1
ATOM 1308 C C . ILE A 1 164 ? -9.156 3.478 -14.224 1.00 91.38 164 ILE A C 1
ATOM 1310 O O . ILE A 1 164 ? -9.343 2.439 -14.862 1.00 91.38 164 ILE A O 1
ATOM 1314 N N . ARG A 1 165 ? -9.924 4.565 -14.349 1.00 82.88 165 ARG A N 1
ATOM 1315 C CA . ARG A 1 165 ? -11.063 4.666 -15.269 1.00 82.88 165 ARG A CA 1
ATOM 1316 C C . ARG A 1 165 ? -10.656 4.303 -16.704 1.00 82.88 165 ARG A C 1
ATOM 1318 O O . ARG A 1 165 ? -9.605 4.728 -17.183 1.00 82.88 165 ARG A O 1
ATOM 1325 N N . LEU A 1 166 ? -11.496 3.550 -17.415 1.00 65.81 166 LEU A N 1
ATOM 1326 C CA . LEU A 1 166 ? -11.398 3.426 -18.872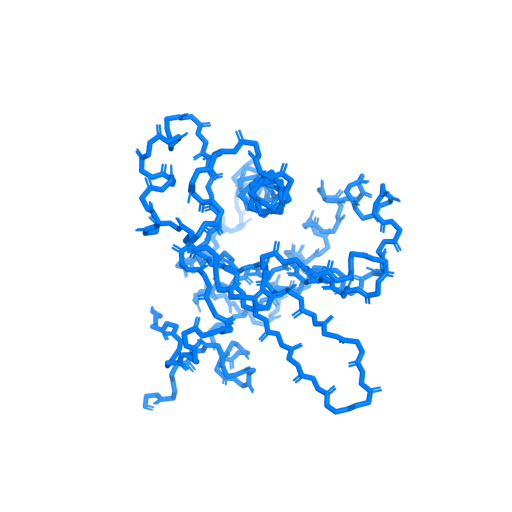 1.00 65.81 166 LEU A CA 1
ATOM 1327 C C . LEU A 1 166 ? -11.885 4.751 -19.477 1.00 65.81 166 LEU A C 1
ATOM 1329 O O . LEU A 1 166 ? -13.022 5.155 -19.241 1.00 65.81 166 LEU A O 1
ATOM 1333 N N . SER A 1 167 ? -10.971 5.464 -20.133 1.00 59.03 167 SER A N 1
ATOM 1334 C CA . SER A 1 167 ? -11.249 6.690 -20.891 1.00 59.03 167 SER A CA 1
ATOM 1335 C C . SER A 1 167 ? -11.753 6.328 -22.272 1.00 59.03 167 SER A C 1
ATOM 1337 O O . SER A 1 167 ? -11.099 5.431 -22.853 1.00 59.03 167 SER A O 1
#

Sequence (167 aa):
MQFGPFPEEHCFCIDRSSLYQRIQKEVKMAHFLHLKERRNFAPVVWVVEAKSSTPHTEANLSGLNNYISEIGEKLENAVNLWLALGLGRHGLAKNELPAPLRDPDLSAIGFRLIPVIRDCENADLPQLQDALLQRLRRTIRLWAMGANLVVVMNEKMARKHGLIRLS

Radius of gyration: 15.68 Å; Cα contacts (8 Å, |Δi|>4): 251; chains: 1; bounding box: 40×35×39 Å